Protein AF-A0A7V4PQN6-F1 (afdb_monomer)

Radius of gyration: 16.07 Å; Cα contacts (8 Å, |Δi|>4): 60; chains: 1; bounding box: 33×15×43 Å

Secondary structure (DSSP, 8-state):
----EE--GGG----TT-SS-THHHHHHHHHHHHTT--SS-EEPPPPPPHHHHTTTS-HHHHHHHHTT--STTTTT-SS---

Structure (mmCIF, N/CA/C/O backbone):
data_AF-A0A7V4PQN6-F1
#
_entry.id   AF-A0A7V4PQN6-F1
#
loop_
_atom_site.group_PDB
_atom_site.id
_atom_site.type_symbol
_atom_site.label_atom_id
_atom_site.label_alt_id
_atom_site.label_comp_id
_atom_site.label_asym_id
_atom_site.label_entity_id
_atom_site.label_seq_id
_atom_site.pdbx_PDB_ins_code
_atom_site.Cartn_x
_atom_site.Cartn_y
_atom_site.Cartn_z
_atom_site.occupancy
_atom_site.B_iso_or_equiv
_atom_site.auth_seq_id
_atom_site.auth_comp_id
_atom_site.auth_asym_id
_atom_site.auth_atom_id
_atom_site.pdbx_PDB_model_num
ATOM 1 N N . MET A 1 1 ? 3.577 -6.552 23.142 1.00 61.34 1 MET A N 1
ATOM 2 C CA . MET A 1 1 ? 3.370 -5.230 22.510 1.00 61.34 1 MET A CA 1
ATOM 3 C C . MET A 1 1 ? 1.875 -5.008 22.341 1.00 61.34 1 MET A C 1
ATOM 5 O O . MET A 1 1 ? 1.185 -6.005 22.145 1.00 61.34 1 MET A O 1
ATOM 9 N N . PRO A 1 2 ? 1.367 -3.770 22.454 1.00 85.00 2 PRO A N 1
ATOM 10 C CA . PRO A 1 2 ? -0.024 -3.481 22.117 1.00 85.00 2 PRO A CA 1
ATOM 11 C C . PRO A 1 2 ? -0.289 -3.782 20.635 1.00 85.00 2 PRO A C 1
ATOM 13 O O . PRO A 1 2 ? 0.627 -3.725 19.813 1.00 85.00 2 PRO A O 1
ATOM 16 N N . VAL A 1 3 ? -1.536 -4.123 20.304 1.00 91.69 3 VAL A N 1
ATOM 17 C CA . VAL A 1 3 ? -1.967 -4.293 18.909 1.00 91.69 3 VAL A CA 1
ATOM 18 C C . VAL A 1 3 ? -1.956 -2.926 18.232 1.00 91.69 3 VAL A C 1
ATOM 20 O O . VAL A 1 3 ? -2.484 -1.964 18.789 1.00 91.69 3 VAL A O 1
ATOM 23 N N . VAL A 1 4 ? -1.368 -2.851 17.040 1.00 95.56 4 VAL A N 1
ATOM 24 C CA . VAL A 1 4 ? -1.343 -1.649 16.199 1.00 95.56 4 VAL A CA 1
ATOM 25 C C . VAL A 1 4 ? -2.123 -1.934 14.924 1.00 95.56 4 VAL A C 1
ATOM 27 O O . VAL A 1 4 ? -1.977 -3.003 14.329 1.00 95.56 4 VAL A O 1
ATOM 30 N N . PHE A 1 5 ? -2.933 -0.972 14.502 1.00 96.75 5 PHE A N 1
ATOM 31 C CA . PHE A 1 5 ? -3.625 -0.997 13.221 1.00 96.75 5 PHE A CA 1
ATOM 32 C C . PHE A 1 5 ? -2.911 -0.054 12.260 1.00 96.75 5 PHE A C 1
ATOM 34 O O . PHE A 1 5 ? -2.648 1.093 12.606 1.00 96.75 5 PHE A O 1
ATOM 41 N N . VAL A 1 6 ? -2.601 -0.532 11.056 1.00 96.94 6 VAL A N 1
ATOM 42 C CA . VAL A 1 6 ? -1.914 0.259 10.029 1.00 96.94 6 VAL A CA 1
ATOM 43 C C . VAL A 1 6 ? -2.875 0.522 8.881 1.00 96.94 6 VAL A C 1
ATOM 45 O O . VAL A 1 6 ? -3.400 -0.419 8.281 1.00 96.94 6 VAL A O 1
ATOM 48 N N . TYR A 1 7 ? -3.119 1.792 8.576 1.00 97.06 7 TYR A N 1
ATOM 49 C CA . TYR A 1 7 ? -4.045 2.194 7.522 1.00 97.06 7 TYR A CA 1
ATOM 50 C C . TYR A 1 7 ? -3.669 3.565 6.957 1.00 97.06 7 TYR A C 1
ATOM 52 O O . TYR A 1 7 ? -3.359 4.473 7.718 1.00 97.06 7 TYR A O 1
ATOM 60 N N . SER A 1 8 ? -3.769 3.721 5.638 1.00 96.69 8 SER A N 1
ATOM 61 C CA . SER A 1 8 ? -3.790 5.021 4.962 1.00 96.69 8 SER A CA 1
ATOM 62 C C . SER A 1 8 ? -4.983 5.067 4.013 1.00 96.69 8 SER A C 1
ATOM 64 O O . SER A 1 8 ? -5.335 4.055 3.396 1.00 96.69 8 SER A O 1
ATOM 66 N N . ASP A 1 9 ? -5.575 6.248 3.834 1.00 94.38 9 ASP A N 1
ATOM 67 C CA . ASP A 1 9 ? -6.568 6.461 2.777 1.00 94.38 9 ASP A CA 1
ATOM 68 C C . ASP A 1 9 ? -5.970 6.247 1.373 1.00 94.38 9 ASP A C 1
ATOM 70 O O . ASP A 1 9 ? -6.712 5.912 0.448 1.00 94.38 9 ASP A O 1
ATOM 74 N N . GLY A 1 10 ? -4.639 6.317 1.226 1.00 92.75 10 GLY A N 1
ATOM 75 C CA . GLY A 1 10 ? -3.917 5.983 -0.007 1.00 92.75 10 GLY A CA 1
ATOM 76 C C . GLY A 1 10 ? -4.028 4.514 -0.440 1.00 92.75 10 GLY A C 1
ATOM 77 O O . GLY A 1 10 ? -3.735 4.190 -1.586 1.00 92.75 10 GLY A O 1
ATOM 78 N N . TYR A 1 11 ? -4.511 3.613 0.423 1.00 92.75 11 TYR A N 1
ATOM 79 C CA . TYR A 1 11 ? -4.832 2.231 0.034 1.00 92.75 11 TYR A CA 1
ATOM 80 C C . TYR A 1 11 ? -6.070 2.129 -0.865 1.00 92.75 11 TYR A C 1
ATOM 82 O O . TYR A 1 11 ? -6.359 1.064 -1.419 1.00 92.75 11 TYR A O 1
ATOM 90 N N . TYR A 1 12 ? -6.842 3.210 -0.981 1.00 91.06 12 TYR A N 1
ATOM 91 C CA . TYR A 1 12 ? -7.969 3.291 -1.891 1.00 91.06 12 TYR A CA 1
ATOM 92 C C . TYR A 1 12 ? -7.545 3.896 -3.232 1.00 91.06 12 T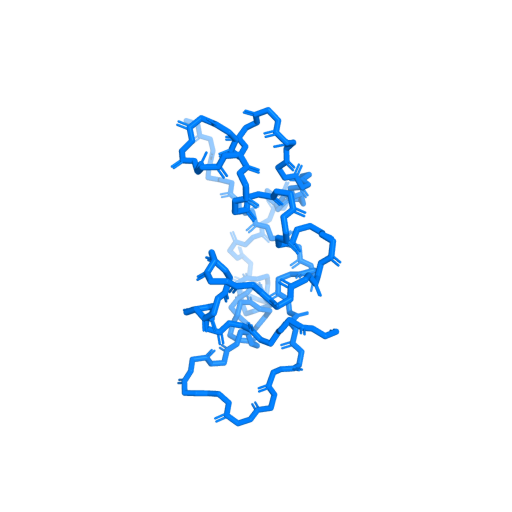YR A C 1
ATOM 94 O O . TYR A 1 12 ? -7.204 5.070 -3.316 1.00 91.06 12 TYR A O 1
ATOM 102 N N . ALA A 1 13 ? -7.687 3.106 -4.292 1.00 87.50 13 ALA A N 1
ATOM 103 C CA . ALA A 1 13 ? -7.647 3.553 -5.677 1.00 87.50 13 ALA A CA 1
ATOM 104 C C . ALA A 1 13 ? -8.954 3.143 -6.368 1.00 87.50 13 ALA A C 1
ATOM 106 O O . ALA A 1 13 ? -9.450 2.028 -6.164 1.00 87.50 13 ALA A O 1
ATOM 107 N N . ASP A 1 14 ? -9.532 4.038 -7.169 1.00 87.56 14 ASP A N 1
ATOM 108 C CA . ASP A 1 14 ? -10.671 3.682 -8.012 1.00 87.56 14 ASP A CA 1
ATOM 109 C C . ASP A 1 14 ? -10.168 2.964 -9.268 1.00 87.56 14 ASP A C 1
ATOM 111 O O . ASP A 1 14 ? -9.718 3.583 -10.225 1.00 87.56 14 ASP A O 1
ATOM 115 N N . ILE A 1 15 ? -10.216 1.635 -9.221 1.00 88.56 15 ILE A N 1
ATOM 116 C CA . ILE A 1 15 ? -9.810 0.737 -10.311 1.00 88.56 15 ILE A CA 1
ATOM 117 C C . ILE A 1 15 ? -11.025 0.154 -11.053 1.00 88.56 15 ILE A C 1
ATOM 119 O O . ILE A 1 15 ? -10.937 -0.894 -11.694 1.00 88.56 15 ILE A O 1
ATOM 123 N N . GLY A 1 16 ? -12.194 0.794 -10.932 1.00 88.06 16 GLY A N 1
ATOM 124 C CA . GLY A 1 16 ? -13.426 0.366 -11.589 1.00 88.06 16 GLY A CA 1
ATOM 125 C C . GLY A 1 16 ? -13.960 -0.984 -11.090 1.00 88.06 16 GLY A C 1
ATOM 126 O O . GLY A 1 16 ? -13.968 -1.279 -9.893 1.00 88.06 16 GLY A O 1
ATOM 127 N N . ALA A 1 17 ? -14.446 -1.817 -12.014 1.00 87.69 17 ALA A N 1
ATOM 128 C CA . ALA A 1 17 ? -15.110 -3.093 -11.722 1.00 87.69 17 ALA A CA 1
ATOM 129 C C . ALA A 1 17 ? -14.137 -4.269 -11.488 1.00 87.69 17 ALA A C 1
ATOM 131 O O . ALA A 1 17 ? -14.471 -5.420 -11.774 1.00 87.69 17 ALA A O 1
ATOM 132 N N . HIS A 1 18 ? -12.934 -3.990 -10.980 1.00 88.50 18 HIS A N 1
ATOM 133 C CA . HIS A 1 18 ? -11.928 -5.011 -10.707 1.00 88.50 18 HIS A CA 1
ATOM 134 C C . HIS A 1 18 ? -12.467 -6.092 -9.754 1.00 88.50 18 HIS A C 1
ATOM 136 O O . HIS A 1 18 ? -13.104 -5.786 -8.742 1.00 88.50 18 HIS A O 1
ATOM 142 N N . VAL A 1 19 ? -12.169 -7.365 -10.044 1.00 89.00 19 VAL A N 1
ATOM 143 C CA . VAL A 1 19 ? -12.640 -8.522 -9.251 1.00 89.00 19 VAL A CA 1
ATOM 144 C C . VAL A 1 19 ? -12.157 -8.483 -7.798 1.00 89.00 19 VAL A C 1
ATOM 146 O O . VAL A 1 19 ? -12.791 -9.051 -6.908 1.00 89.00 19 VAL A O 1
ATOM 149 N N . PHE A 1 20 ? -11.066 -7.760 -7.539 1.00 85.69 20 PHE A N 1
ATOM 150 C CA . PHE A 1 20 ? -10.524 -7.514 -6.209 1.00 85.69 20 PHE A CA 1
ATOM 151 C C . PHE A 1 20 ? -10.603 -6.020 -5.853 1.00 85.69 20 PHE A C 1
ATOM 153 O O . PHE A 1 20 ? -9.621 -5.295 -6.004 1.00 85.69 20 PHE A O 1
ATOM 160 N N . PRO A 1 21 ? -11.759 -5.518 -5.384 1.00 88.00 21 PRO A N 1
ATOM 161 C CA . PRO A 1 21 ? -11.925 -4.096 -5.111 1.00 88.00 21 PRO A CA 1
ATOM 162 C C . PRO A 1 21 ? -11.179 -3.684 -3.834 1.00 88.00 21 PRO A C 1
ATOM 164 O O . PRO A 1 21 ? -11.373 -4.272 -2.763 1.00 88.00 21 PRO A O 1
ATOM 167 N N . VAL A 1 22 ? -10.377 -2.621 -3.916 1.00 90.94 22 VAL A N 1
ATOM 168 C CA . VAL A 1 22 ? -9.579 -2.112 -2.781 1.00 90.94 22 VAL A CA 1
ATOM 169 C C . VAL A 1 22 ? -10.393 -1.278 -1.781 1.00 90.94 22 VAL A C 1
ATOM 171 O O . VAL A 1 22 ? -9.975 -1.086 -0.641 1.00 90.94 22 VAL A O 1
ATOM 174 N N . LYS A 1 23 ? -11.634 -0.887 -2.126 1.00 93.00 23 LYS A N 1
ATOM 175 C CA . LYS A 1 23 ? -12.568 -0.177 -1.219 1.00 93.00 23 LYS A CA 1
ATOM 176 C C . LYS A 1 23 ? -12.801 -0.881 0.120 1.00 93.00 23 LYS A C 1
ATOM 178 O O . LYS A 1 23 ? -13.163 -0.226 1.096 1.00 93.00 23 LYS A O 1
ATOM 183 N N . LYS A 1 24 ? -12.599 -2.203 0.170 1.00 92.75 24 LYS A N 1
ATOM 184 C CA . LYS A 1 24 ? -12.749 -3.006 1.387 1.00 92.75 24 LYS A CA 1
ATOM 185 C C . LYS A 1 24 ? -11.830 -2.545 2.515 1.00 92.75 24 LYS A C 1
ATOM 187 O O . LYS A 1 24 ? -12.283 -2.543 3.650 1.00 92.75 24 LYS A O 1
ATOM 192 N N . TYR A 1 25 ? -10.606 -2.094 2.227 1.00 95.06 25 TYR A N 1
ATOM 193 C CA . TYR A 1 25 ? -9.665 -1.674 3.272 1.00 95.06 25 TYR A CA 1
ATOM 194 C C . TYR A 1 25 ? -10.214 -0.486 4.070 1.00 95.06 25 TYR A C 1
ATOM 196 O O . TYR A 1 25 ? -10.292 -0.543 5.297 1.00 95.06 25 TYR A O 1
ATOM 204 N N . ARG A 1 26 ? -10.724 0.534 3.368 1.00 95.44 26 ARG A N 1
ATOM 205 C CA . ARG A 1 26 ? -11.395 1.692 3.978 1.00 95.44 26 ARG A CA 1
ATOM 206 C C . ARG A 1 26 ? -12.637 1.300 4.774 1.00 95.44 26 ARG A C 1
ATOM 208 O O . ARG A 1 26 ? -12.861 1.817 5.865 1.00 95.44 26 ARG A O 1
ATOM 215 N N . LEU A 1 27 ? -13.459 0.398 4.234 1.00 95.56 27 LEU A N 1
ATOM 216 C CA . LEU A 1 27 ? -14.677 -0.065 4.908 1.00 95.56 27 LEU A CA 1
ATOM 217 C C . LEU A 1 27 ? -14.360 -0.842 6.192 1.00 95.56 27 LEU A C 1
ATOM 219 O O . LEU A 1 27 ? -15.004 -0.606 7.210 1.00 95.56 27 LEU A O 1
ATOM 223 N N . VAL A 1 28 ? -13.351 -1.716 6.160 1.00 96.50 28 VAL A N 1
ATOM 224 C CA . VAL A 1 28 ? -12.895 -2.471 7.333 1.00 96.50 28 VAL A CA 1
ATOM 225 C C . VAL A 1 28 ? -12.355 -1.524 8.403 1.00 96.50 2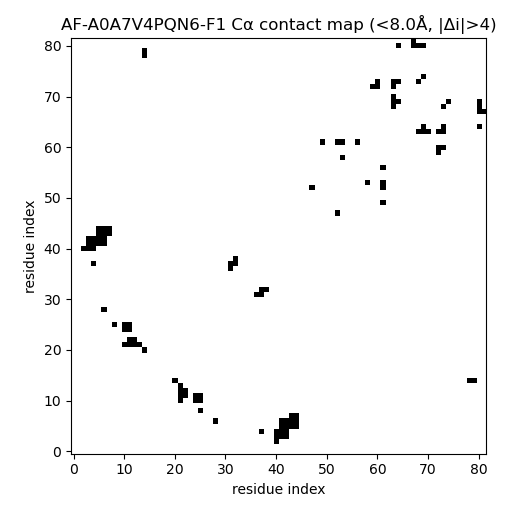8 VAL A C 1
ATOM 227 O O . VAL A 1 28 ? -12.805 -1.607 9.541 1.00 96.50 28 VAL A O 1
ATOM 230 N N . CYS A 1 29 ? -11.468 -0.585 8.053 1.00 96.62 29 CYS A N 1
ATOM 231 C CA . CYS A 1 29 ? -10.927 0.376 9.022 1.00 96.62 29 CYS A CA 1
ATOM 232 C C . CYS A 1 29 ? -12.043 1.182 9.708 1.00 96.62 29 CYS A C 1
ATOM 234 O O . CYS A 1 29 ? -12.101 1.242 10.937 1.00 96.62 29 CYS A O 1
ATOM 236 N N . ARG A 1 30 ? -12.986 1.725 8.925 1.00 96.25 30 ARG A N 1
ATOM 237 C CA . ARG A 1 30 ? -14.128 2.488 9.454 1.00 96.25 30 ARG A CA 1
ATOM 238 C C . ARG A 1 30 ? -15.018 1.657 10.372 1.00 96.25 30 ARG A C 1
ATOM 240 O O . ARG A 1 30 ? -15.459 2.154 11.403 1.00 96.25 30 ARG A O 1
ATOM 247 N N . GLU A 1 31 ? -15.286 0.403 10.021 1.00 97.94 31 GLU A N 1
ATOM 248 C CA . GLU A 1 31 ? -16.124 -0.469 10.845 1.00 97.94 31 GLU A CA 1
ATOM 249 C C . GLU A 1 31 ? -15.436 -0.847 12.164 1.00 97.94 31 GLU A C 1
ATOM 251 O O . GLU A 1 31 ? -16.091 -0.882 13.205 1.00 97.94 31 GLU A O 1
ATOM 256 N N . LEU A 1 32 ? -14.120 -1.074 12.154 1.00 96.81 32 LE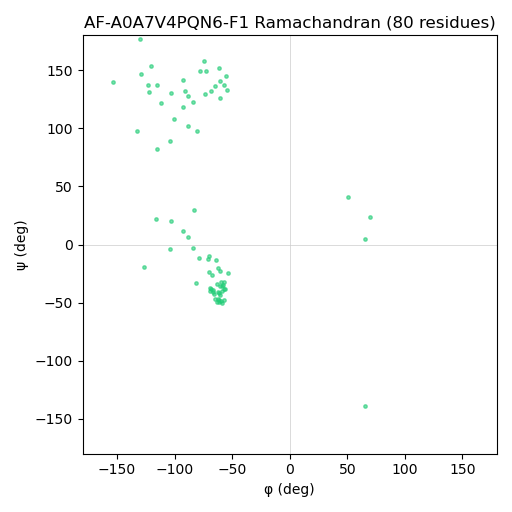U A N 1
ATOM 257 C CA . LEU A 1 32 ? -13.354 -1.338 13.374 1.00 96.81 32 LEU A CA 1
ATOM 258 C C . LEU A 1 32 ? -13.294 -0.107 14.292 1.00 96.81 32 LEU A C 1
ATOM 260 O O . LEU A 1 32 ? -13.464 -0.251 15.503 1.00 96.81 32 LEU A O 1
ATOM 264 N N . GLN A 1 33 ? -13.142 1.097 13.731 1.00 96.00 33 GLN A N 1
A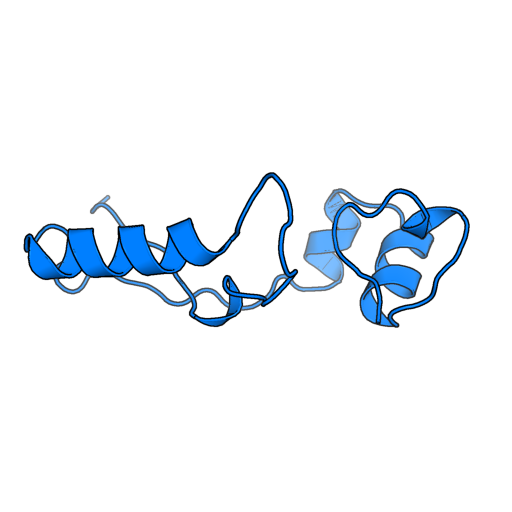TOM 265 C CA . GLN A 1 33 ? -13.262 2.354 14.484 1.00 96.00 33 GLN A CA 1
ATOM 266 C C . GLN A 1 33 ? -14.665 2.519 15.077 1.00 96.00 33 GLN A C 1
ATOM 268 O O . GLN A 1 33 ? -14.810 2.780 16.267 1.00 96.00 33 GLN A O 1
ATOM 273 N N . ARG A 1 34 ? -15.716 2.297 14.275 1.00 97.44 34 ARG A N 1
ATOM 274 C CA . ARG A 1 34 ? -17.116 2.402 14.721 1.00 97.44 34 ARG A CA 1
ATOM 275 C C . ARG A 1 34 ? -17.438 1.443 15.873 1.00 97.44 34 ARG A C 1
ATOM 277 O O . ARG A 1 34 ? -18.285 1.754 16.704 1.00 97.44 34 ARG A O 1
ATOM 284 N N . ARG A 1 35 ? -16.795 0.273 15.912 1.00 97.38 35 ARG A N 1
ATOM 285 C CA . ARG A 1 35 ? -16.960 -0.734 16.974 1.00 97.38 35 ARG A CA 1
ATOM 286 C C . ARG A 1 35 ? -16.101 -0.481 18.219 1.00 97.38 35 ARG A C 1
ATOM 288 O O . ARG A 1 35 ? -16.213 -1.268 19.151 1.00 97.38 35 ARG A O 1
ATOM 295 N N . GLY A 1 36 ? -15.252 0.549 18.234 1.00 95.88 36 GLY A N 1
ATOM 296 C CA . GLY A 1 36 ? -14.311 0.790 19.335 1.00 95.88 36 GLY A CA 1
ATOM 297 C C . GLY A 1 36 ? -13.183 -0.244 19.411 1.00 95.88 36 GLY A C 1
ATOM 298 O O . GLY A 1 36 ? -12.625 -0.483 20.469 1.00 95.88 36 GLY A O 1
ATOM 299 N N . VAL A 1 37 ? -12.856 -0.921 18.304 1.00 96.31 37 VAL A N 1
ATOM 300 C CA . VAL A 1 37 ? -11.721 -1.865 18.271 1.00 96.31 37 VAL A CA 1
ATOM 301 C C . VAL A 1 37 ? -10.399 -1.120 18.077 1.00 96.31 37 VAL A C 1
ATOM 303 O O . VAL A 1 37 ? -9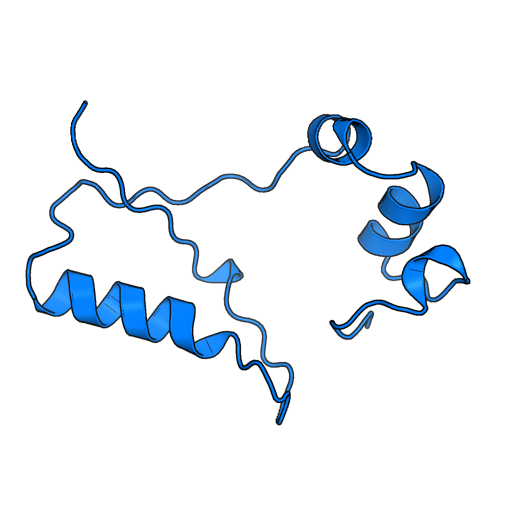.357 -1.542 18.575 1.00 96.31 37 VAL A O 1
ATOM 306 N N . ILE A 1 38 ? -10.445 -0.019 17.325 1.00 95.50 38 ILE A N 1
ATOM 307 C CA . ILE A 1 38 ? -9.306 0.866 17.086 1.00 95.50 38 ILE A CA 1
ATOM 308 C C . ILE A 1 38 ? -9.455 2.067 18.012 1.00 95.50 38 ILE A C 1
ATOM 310 O O . ILE A 1 38 ? -10.312 2.923 17.789 1.00 95.50 38 ILE A O 1
ATOM 314 N N . GLU A 1 39 ? -8.607 2.131 19.030 1.00 90.06 39 GLU A N 1
ATOM 315 C CA . GLU A 1 39 ? -8.630 3.155 20.072 1.00 90.06 39 GLU A CA 1
ATOM 316 C C . GLU A 1 39 ? -7.211 3.693 20.277 1.00 90.06 39 GLU A C 1
ATOM 318 O O . GLU A 1 39 ? -6.375 3.077 20.935 1.00 90.06 39 GLU A O 1
ATOM 323 N N . GLY A 1 40 ? -6.904 4.832 19.648 1.00 89.69 40 GLY A N 1
ATOM 324 C CA . GLY A 1 40 ? -5.603 5.505 19.784 1.00 89.69 40 GLY A CA 1
ATOM 325 C C . GLY A 1 40 ? -4.392 4.734 19.233 1.00 89.69 40 GLY A C 1
ATOM 326 O O . GLY A 1 40 ? -3.266 5.200 19.370 1.00 89.69 40 GLY A O 1
ATOM 327 N N . ASN A 1 41 ? -4.605 3.578 18.602 1.00 95.00 41 ASN A N 1
ATOM 328 C CA . ASN A 1 41 ? -3.575 2.670 18.089 1.00 95.00 41 ASN A CA 1
ATOM 329 C C . ASN A 1 41 ? -3.615 2.509 16.557 1.00 95.00 41 ASN A C 1
ATOM 331 O O . ASN A 1 41 ? -3.136 1.504 16.024 1.00 95.00 41 ASN A O 1
ATOM 335 N N . LEU A 1 42 ? -4.200 3.486 15.859 1.00 96.06 42 LEU A N 1
ATOM 336 C CA . LEU A 1 42 ? -4.154 3.595 14.403 1.00 96.06 42 LEU A CA 1
ATOM 337 C C . LEU A 1 42 ? -2.915 4.383 13.986 1.00 96.06 42 LEU A C 1
ATOM 339 O O . LEU A 1 42 ? -2.707 5.497 14.463 1.00 96.06 42 LEU A O 1
ATOM 343 N N . VAL A 1 43 ? -2.126 3.822 13.078 1.00 97.00 43 VAL A N 1
ATOM 344 C CA . VAL A 1 43 ? -0.924 4.449 12.532 1.00 97.00 43 VAL A CA 1
ATOM 345 C C . VAL A 1 43 ? -1.055 4.542 11.020 1.00 97.00 43 VAL A C 1
ATOM 347 O O . VAL A 1 43 ? -1.379 3.558 10.351 1.00 97.00 43 VAL A O 1
ATOM 350 N N . GLU A 1 44 ? -0.772 5.725 10.486 1.00 96.81 44 GLU A N 1
ATOM 351 C CA . GLU A 1 44 ? -0.598 5.909 9.052 1.00 96.81 44 GLU A CA 1
ATOM 352 C C . GLU A 1 44 ? 0.845 5.554 8.658 1.00 96.81 44 GLU A C 1
ATOM 354 O O . GLU A 1 44 ? 1.786 6.103 9.239 1.00 96.81 44 GLU A O 1
ATOM 359 N N . PRO A 1 45 ? 1.053 4.605 7.730 1.00 96.69 45 PRO A N 1
ATOM 360 C CA . PRO A 1 45 ? 2.390 4.218 7.304 1.00 96.69 45 PRO A CA 1
ATOM 361 C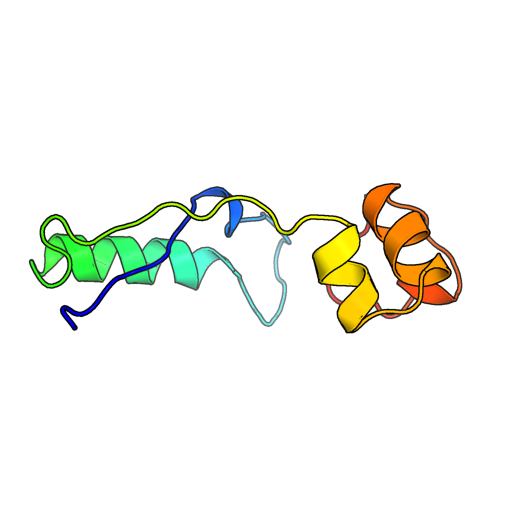 C . PRO A 1 45 ? 2.987 5.240 6.337 1.00 96.69 45 PRO A C 1
ATOM 363 O O . PRO A 1 45 ? 2.287 5.830 5.515 1.00 96.69 45 PRO A O 1
ATOM 366 N N . ALA A 1 46 ? 4.311 5.377 6.375 1.00 96.00 46 ALA A N 1
ATOM 367 C CA . ALA A 1 46 ? 5.041 6.018 5.292 1.00 96.00 46 ALA A CA 1
ATOM 368 C C . ALA A 1 46 ? 5.087 5.088 4.060 1.00 96.00 46 ALA A C 1
ATOM 370 O O . ALA A 1 46 ? 5.129 3.864 4.228 1.00 96.00 46 ALA A O 1
ATOM 371 N N . PRO A 1 47 ? 5.116 5.635 2.831 1.00 94.56 47 PRO A N 1
ATOM 372 C CA . PRO A 1 47 ? 5.436 4.853 1.642 1.00 94.56 47 PRO A CA 1
ATOM 373 C C . PRO A 1 47 ? 6.786 4.139 1.795 1.00 94.56 47 PRO A C 1
ATOM 375 O O . PRO A 1 47 ? 7.712 4.685 2.398 1.00 94.56 47 PRO A O 1
ATOM 378 N N . ALA A 1 48 ? 6.902 2.934 1.231 1.00 95.19 48 ALA A N 1
ATOM 379 C CA . ALA A 1 48 ? 8.174 2.217 1.183 1.00 95.19 48 ALA A CA 1
ATOM 380 C C . ALA A 1 48 ? 9.216 3.027 0.399 1.00 95.19 48 ALA A C 1
ATOM 382 O O . ALA A 1 48 ? 8.892 3.640 -0.623 1.00 95.19 48 ALA A O 1
ATOM 383 N N . SER A 1 49 ? 10.463 3.025 0.871 1.00 96.62 49 SER A N 1
ATOM 384 C CA . SER A 1 49 ? 11.552 3.654 0.128 1.00 96.62 49 SER A CA 1
ATOM 385 C C . SER A 1 49 ? 11.952 2.793 -1.072 1.00 96.62 49 SER A C 1
ATOM 387 O O . SER A 1 49 ? 11.739 1.583 -1.082 1.00 96.62 49 SER A O 1
ATOM 389 N N . GLU A 1 50 ? 12.589 3.394 -2.077 1.00 96.88 50 GLU A N 1
ATOM 390 C CA . GLU A 1 50 ? 13.143 2.631 -3.203 1.00 96.88 50 GLU A CA 1
ATOM 391 C C . GLU A 1 50 ? 14.146 1.570 -2.723 1.00 96.88 50 GLU A C 1
ATOM 393 O O . GLU A 1 50 ? 14.124 0.441 -3.201 1.00 96.88 50 GLU A O 1
ATOM 398 N N . ALA A 1 51 ? 14.956 1.890 -1.707 1.00 97.88 51 ALA A N 1
ATOM 399 C CA . ALA A 1 51 ? 15.869 0.932 -1.092 1.00 97.88 51 ALA A CA 1
ATOM 400 C C . ALA A 1 51 ? 15.134 -0.287 -0.509 1.00 97.88 51 ALA A C 1
ATOM 402 O O . ALA A 1 51 ? 15.607 -1.405 -0.690 1.00 97.88 51 ALA A O 1
ATOM 403 N N . ASP A 1 52 ? 13.974 -0.090 0.129 1.00 98.12 52 ASP A N 1
ATOM 404 C CA . ASP A 1 52 ? 13.156 -1.195 0.646 1.00 98.12 52 ASP A CA 1
ATOM 405 C C . ASP A 1 52 ? 12.576 -2.046 -0.491 1.00 98.12 52 ASP A C 1
ATOM 407 O O . ASP A 1 52 ? 12.568 -3.274 -0.402 1.00 98.12 52 ASP A O 1
ATOM 411 N N . LEU A 1 53 ? 12.118 -1.414 -1.578 1.00 97.44 53 LEU A N 1
ATOM 412 C CA . LEU A 1 53 ? 11.579 -2.121 -2.746 1.00 97.44 53 LEU A CA 1
ATOM 413 C C . LEU A 1 53 ? 12.645 -3.009 -3.406 1.00 97.44 53 LEU A C 1
ATOM 415 O O . LEU A 1 53 ? 12.368 -4.156 -3.763 1.00 97.44 53 LEU A O 1
ATOM 419 N N . LEU A 1 54 ? 13.878 -2.512 -3.513 1.00 98.06 54 LEU A N 1
ATOM 420 C CA . LEU A 1 54 ? 15.008 -3.220 -4.123 1.00 98.06 54 LEU A CA 1
ATOM 421 C C . LEU A 1 54 ? 15.513 -4.419 -3.302 1.00 98.06 54 LEU A C 1
ATOM 423 O O . LEU A 1 54 ? 16.298 -5.216 -3.812 1.00 98.06 54 LEU A O 1
ATOM 427 N N . LEU A 1 55 ? 15.057 -4.595 -2.056 1.00 98.25 55 LEU A N 1
ATOM 428 C CA . LEU A 1 55 ? 15.338 -5.815 -1.289 1.00 98.25 55 LEU A CA 1
ATOM 429 C C . LEU A 1 55 ? 14.598 -7.042 -1.843 1.00 98.25 55 LEU A C 1
ATOM 431 O O . LEU A 1 55 ? 15.025 -8.169 -1.592 1.00 98.25 55 LEU A O 1
ATOM 435 N N . ALA A 1 56 ? 13.487 -6.836 -2.558 1.00 97.38 56 ALA A N 1
ATOM 436 C CA . ALA A 1 56 ? 12.604 -7.907 -3.025 1.00 97.38 56 ALA A CA 1
ATOM 437 C C . ALA A 1 56 ? 12.329 -7.886 -4.538 1.00 97.38 56 ALA A C 1
ATOM 439 O O . ALA A 1 56 ? 11.895 -8.901 -5.085 1.00 97.38 56 ALA A O 1
ATOM 440 N N . HIS A 1 57 ? 12.552 -6.754 -5.209 1.00 96.31 57 HIS A N 1
ATOM 441 C CA . HIS A 1 57 ? 12.168 -6.548 -6.603 1.00 96.31 57 HIS A CA 1
ATOM 442 C C . HIS A 1 57 ? 13.357 -6.220 -7.507 1.00 96.31 57 HIS A C 1
ATOM 444 O O . HIS A 1 57 ? 14.353 -5.645 -7.073 1.00 96.31 57 HIS A O 1
ATOM 450 N N . ASP A 1 58 ? 13.212 -6.560 -8.788 1.00 96.44 58 ASP A N 1
ATOM 451 C CA . ASP A 1 58 ? 14.184 -6.207 -9.817 1.00 96.44 58 ASP A CA 1
ATOM 452 C C . ASP A 1 58 ? 14.260 -4.673 -10.008 1.00 96.44 58 ASP A C 1
ATOM 454 O O . ASP A 1 58 ? 13.210 -4.017 -10.061 1.00 96.44 58 ASP A O 1
ATOM 458 N N . PRO A 1 59 ? 15.465 -4.079 -10.125 1.00 97.12 59 PRO A N 1
ATOM 459 C CA . PRO A 1 59 ? 15.617 -2.635 -10.298 1.00 97.12 59 PRO A CA 1
ATOM 460 C C . PRO A 1 59 ? 14.907 -2.059 -11.528 1.00 97.12 59 PRO A C 1
ATOM 462 O O . PRO A 1 59 ? 14.392 -0.938 -11.461 1.00 97.12 59 PRO A O 1
ATOM 465 N N . ASP A 1 60 ? 14.854 -2.797 -12.640 1.00 95.69 60 ASP A N 1
ATOM 466 C CA . ASP A 1 60 ? 14.180 -2.341 -13.856 1.00 95.69 60 ASP 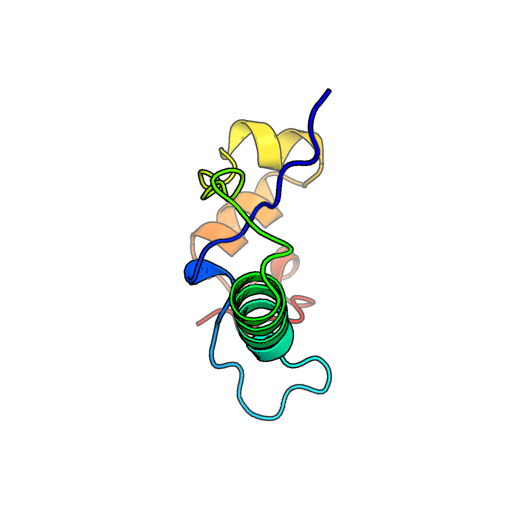A CA 1
ATOM 467 C C . ASP A 1 60 ? 12.664 -2.288 -13.650 1.00 95.69 60 ASP A C 1
ATOM 469 O O . ASP A 1 60 ? 12.029 -1.304 -14.036 1.00 95.69 60 ASP A O 1
ATOM 473 N N . TYR A 1 61 ? 12.100 -3.282 -12.955 1.00 95.69 61 TYR A N 1
ATOM 474 C CA . TYR A 1 61 ? 10.689 -3.280 -12.563 1.00 95.69 61 TYR A CA 1
ATOM 475 C C . TYR A 1 61 ? 10.351 -2.102 -11.646 1.00 95.69 61 TYR A C 1
ATOM 477 O O . TYR A 1 61 ? 9.386 -1.382 -11.906 1.00 95.69 61 TYR A O 1
ATOM 485 N N . VAL A 1 62 ? 11.146 -1.878 -10.593 1.00 96.31 62 VAL A N 1
ATOM 486 C CA . VAL A 1 62 ? 10.909 -0.788 -9.629 1.00 96.31 62 VAL A CA 1
ATOM 487 C C . VAL A 1 62 ? 10.928 0.567 -10.332 1.00 96.31 62 VAL A C 1
ATOM 489 O O . VAL A 1 62 ? 9.996 1.357 -10.172 1.00 96.31 62 VAL A O 1
ATOM 492 N N . ARG A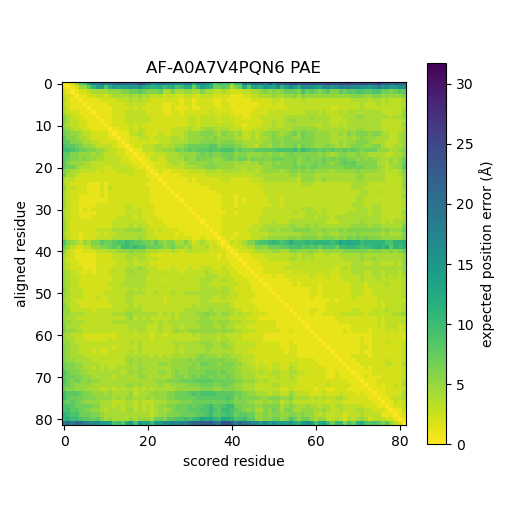 1 63 ? 11.948 0.822 -11.158 1.00 96.00 63 ARG A N 1
ATOM 493 C CA . ARG A 1 63 ? 12.062 2.066 -11.928 1.00 96.00 63 ARG A CA 1
ATOM 494 C C . ARG A 1 63 ? 10.859 2.273 -12.845 1.00 96.00 63 ARG A C 1
ATOM 496 O O . ARG A 1 63 ? 10.279 3.360 -12.851 1.00 96.00 63 ARG A O 1
ATOM 503 N N . ASP A 1 64 ? 10.510 1.261 -13.635 1.00 95.88 64 ASP A N 1
ATOM 504 C CA . ASP A 1 64 ? 9.458 1.384 -14.641 1.00 95.88 64 ASP A CA 1
ATOM 505 C C . ASP A 1 64 ? 8.080 1.547 -13.985 1.00 95.88 64 ASP A C 1
ATOM 507 O O . ASP A 1 64 ? 7.295 2.385 -14.432 1.00 95.88 64 ASP A O 1
ATOM 511 N N . LEU A 1 65 ? 7.812 0.845 -12.878 1.00 94.62 65 LEU A N 1
ATOM 512 C CA . LEU A 1 65 ? 6.570 0.983 -12.116 1.00 94.62 65 LEU A CA 1
ATOM 513 C C . LEU A 1 65 ? 6.430 2.380 -11.491 1.00 94.62 65 LEU A C 1
ATOM 515 O O . LEU A 1 65 ? 5.381 3.006 -11.634 1.00 94.62 65 LEU A O 1
ATOM 519 N N . ILE A 1 66 ? 7.483 2.903 -10.849 1.00 93.44 66 ILE A N 1
ATOM 520 C CA . ILE A 1 66 ? 7.482 4.250 -10.242 1.00 93.44 66 ILE A CA 1
ATOM 521 C C . ILE A 1 66 ? 7.236 5.335 -11.298 1.00 93.44 66 ILE A C 1
ATOM 523 O O . ILE A 1 66 ? 6.579 6.340 -11.029 1.00 93.44 66 ILE A O 1
ATOM 527 N N . GLN A 1 67 ? 7.757 5.138 -12.508 1.00 94.62 67 GLN A N 1
ATOM 528 C CA . GLN A 1 67 ? 7.611 6.072 -13.626 1.00 94.62 67 GLN A CA 1
ATOM 529 C C . GLN A 1 67 ? 6.347 5.827 -14.460 1.00 94.62 67 GLN A C 1
ATOM 531 O O . GLN A 1 67 ? 6.189 6.465 -15.503 1.00 94.62 67 GLN A O 1
ATOM 536 N N . ALA A 1 68 ? 5.476 4.912 -14.025 1.00 93.69 68 ALA A N 1
ATOM 537 C CA . ALA A 1 68 ? 4.271 4.493 -14.731 1.00 93.69 68 ALA A CA 1
ATOM 538 C C . ALA A 1 68 ? 4.527 4.113 -16.206 1.00 93.69 68 ALA A C 1
ATOM 540 O O . ALA A 1 68 ? 3.764 4.459 -17.109 1.00 93.69 68 ALA A O 1
ATOM 541 N N . ARG A 1 69 ? 5.633 3.411 -16.473 1.00 94.75 69 ARG A N 1
ATOM 542 C CA . ARG A 1 69 ? 5.997 2.942 -17.812 1.00 94.75 69 ARG A CA 1
ATOM 543 C C . ARG A 1 69 ? 5.429 1.556 -18.053 1.00 94.75 69 ARG A C 1
ATOM 545 O O . ARG A 1 69 ? 5.613 0.651 -17.245 1.00 94.75 69 ARG A O 1
ATOM 552 N N . ILE A 1 70 ? 4.797 1.384 -19.208 1.00 94.25 70 ILE A N 1
ATOM 553 C CA . ILE A 1 70 ? 4.332 0.083 -19.685 1.00 94.25 70 ILE A CA 1
ATOM 554 C C . ILE A 1 70 ? 5.484 -0.561 -20.463 1.00 94.25 70 ILE A C 1
ATOM 556 O O . ILE A 1 70 ? 5.767 -0.180 -21.600 1.00 94.25 70 ILE A O 1
ATOM 560 N N . THR A 1 71 ? 6.171 -1.505 -19.828 1.00 94.81 71 THR A N 1
ATOM 561 C CA . THR A 1 71 ? 7.292 -2.281 -20.382 1.00 94.81 71 THR A CA 1
ATOM 562 C C . THR A 1 71 ? 7.048 -3.768 -20.139 1.00 94.81 71 THR A C 1
ATOM 564 O O . THR A 1 71 ? 6.061 -4.143 -19.511 1.00 94.81 71 THR A O 1
ATOM 567 N N . GLU A 1 72 ? 7.931 -4.643 -20.625 1.00 94.50 72 GLU A N 1
ATOM 568 C CA . GLU A 1 72 ? 7.835 -6.082 -20.339 1.00 94.50 72 GLU A CA 1
ATOM 569 C C . GLU A 1 72 ? 7.822 -6.369 -18.829 1.00 94.50 72 GLU A C 1
ATOM 571 O O . GLU A 1 72 ? 7.038 -7.196 -18.368 1.00 94.50 72 GLU A O 1
ATOM 576 N N . ALA A 1 73 ? 8.615 -5.623 -18.051 1.00 93.69 73 ALA A N 1
ATOM 577 C CA . ALA A 1 73 ? 8.694 -5.781 -16.603 1.00 93.69 73 ALA A CA 1
ATOM 578 C C . ALA A 1 73 ? 7.359 -5.473 -15.903 1.00 93.69 73 ALA A C 1
ATOM 580 O O . ALA A 1 73 ? 7.022 -6.110 -14.908 1.00 93.69 73 ALA A O 1
ATOM 581 N N . THR A 1 74 ? 6.582 -4.518 -16.417 1.00 95.06 74 THR A N 1
ATOM 582 C CA . THR A 1 74 ? 5.341 -4.050 -15.784 1.00 95.06 74 THR A CA 1
ATOM 583 C C . THR A 1 74 ? 4.066 -4.572 -16.453 1.00 95.06 74 THR A C 1
ATOM 585 O O . THR A 1 74 ? 2.966 -4.359 -15.943 1.00 95.06 74 THR A O 1
ATOM 588 N N . LEU A 1 75 ? 4.198 -5.307 -17.562 1.00 91.81 75 LEU A N 1
ATOM 589 C CA . LEU A 1 75 ? 3.092 -5.783 -18.400 1.00 91.81 75 LEU A CA 1
ATOM 590 C C . LEU A 1 75 ? 2.062 -6.628 -17.638 1.00 91.81 75 LEU A C 1
ATOM 592 O O . LEU A 1 75 ? 0.881 -6.613 -17.976 1.00 91.81 75 LEU A O 1
ATOM 596 N N . LEU A 1 76 ? 2.510 -7.370 -16.623 1.00 89.75 76 LEU A N 1
ATOM 597 C CA . LEU A 1 76 ? 1.673 -8.263 -15.817 1.00 89.75 76 LEU A CA 1
ATOM 598 C C . LEU A 1 76 ? 1.116 -7.597 -14.549 1.00 89.75 76 LEU A C 1
ATOM 600 O O . LEU A 1 76 ? 0.596 -8.293 -13.678 1.00 89.75 76 LEU A O 1
ATOM 604 N N . SER A 1 77 ? 1.228 -6.272 -14.420 1.00 89.19 77 SER A N 1
ATOM 605 C CA . SER A 1 77 ? 0.636 -5.548 -13.296 1.00 89.19 77 SER A CA 1
ATOM 606 C C . SER A 1 77 ? -0.881 -5.740 -13.268 1.00 89.19 77 SER A C 1
ATOM 608 O O . SER A 1 77 ? -1.579 -5.446 -14.236 1.00 89.19 77 SER A O 1
ATOM 610 N N . GLU A 1 78 ? -1.405 -6.195 -12.129 1.00 86.88 78 GLU A N 1
ATOM 611 C CA . GLU A 1 78 ? -2.853 -6.278 -11.897 1.00 86.88 78 GLU A CA 1
ATOM 612 C C . GLU A 1 78 ? -3.502 -4.890 -11.802 1.00 86.88 78 GLU A C 1
ATOM 614 O O . GLU A 1 78 ? -4.692 -4.727 -12.074 1.00 86.88 78 GLU A O 1
ATOM 619 N N . LEU A 1 79 ? -2.725 -3.883 -11.393 1.00 85.12 79 LEU A N 1
ATOM 620 C CA . LEU A 1 79 ? -3.194 -2.511 -11.275 1.00 85.12 79 LEU A CA 1
ATOM 621 C C . LEU A 1 79 ? -2.910 -1.731 -12.564 1.00 85.12 79 LEU A C 1
ATOM 623 O O . LEU A 1 79 ? -1.829 -1.897 -13.141 1.00 85.12 79 LEU A O 1
ATOM 627 N N . PRO A 1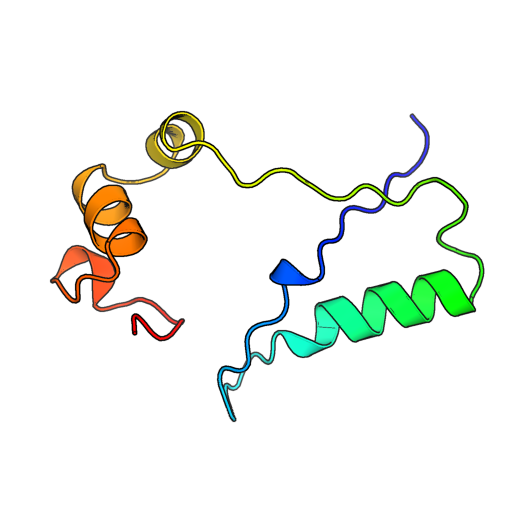 80 ? -3.835 -0.850 -12.992 1.00 84.38 80 PRO A N 1
ATOM 628 C CA . PRO A 1 80 ? -3.592 0.054 -14.106 1.00 84.38 80 PRO A CA 1
ATOM 629 C C . PRO A 1 80 ? -2.329 0.888 -13.888 1.00 84.38 80 PRO A C 1
ATOM 631 O O . PRO A 1 80 ? -2.131 1.467 -12.820 1.00 84.38 80 PRO A O 1
ATOM 634 N N . ILE A 1 81 ? -1.500 0.956 -14.926 1.00 85.50 81 ILE A N 1
ATOM 635 C CA . ILE A 1 81 ? -0.314 1.806 -14.986 1.00 85.50 81 ILE A CA 1
ATOM 636 C C . ILE A 1 81 ? -0.678 2.988 -15.887 1.00 85.50 81 ILE A C 1
ATOM 638 O O . ILE A 1 81 ? -0.571 2.890 -17.110 1.00 85.50 81 ILE A O 1
ATOM 642 N N . SER A 1 82 ? -1.226 4.052 -15.299 1.00 68.00 82 SER A N 1
ATOM 643 C CA . SER A 1 82 ? -1.718 5.239 -16.018 1.00 68.00 82 SER A CA 1
ATOM 644 C C . SER A 1 82 ? -1.862 6.444 -15.105 1.00 68.00 82 SER A C 1
ATOM 646 O O . SER A 1 82 ? -2.412 6.231 -14.000 1.00 68.00 82 SER A O 1
#

Mean predicted aligned error: 3.84 Å

Solvent-accessible surface area (backbone atoms only — not comparable to full-atom values): 5367 Å² total; per-residue (Å²): 131,83,82,72,46,79,55,55,79,80,65,52,61,93,69,75,90,47,96,77,62,41,61,52,59,61,52,51,53,52,51,36,42,75,69,64,74,54,69,94,35,70,40,70,72,76,81,82,50,70,73,62,50,55,75,82,45,58,66,68,38,54,53,31,54,77,66,47,42,88,42,84,76,41,66,81,53,92,61,86,73,122

pLDDT: mean 93.04, std 5.85, range [61.34, 98.25]

Nearest PDB structures (foldseek):
  4qa3-assembly3_B  TM=6.373E-01  e=1.051E+00  Homo sapiens

Sequence (82 aa):
MPVVFVYSDGYYADIGAHVFPVKKYRLVCRELQRRGVIEGNLVEPAPASEADLLLAHDPDYVRDLIQARITEATLLSELPIS

Foldseek 3Di:
DDDAAEDDPVQADCQDPQPDHSVVRVVVVVVCVVVVVDDPRYDYDDDDDLVRVVVPDDPVLSVCQVVLHCDPSCVPPSGHSD